Protein AF-A0A382RU25-F1 (afdb_monomer_lite)

Radius of gyration: 15.46 Å; chains: 1; bounding box: 35×19×41 Å

Organism: NCBI:txid408172

Sequence (101 aa):
VELFRMGNEQEANKFFINIIDGIDWLSQVLDMILAAKAISPDAVFDGKSIQDRRTSLVDFTQQMVDANKNQDWVLLADLLEYEILPYYQEWSNLLPRFRSQ

Secondary structure (DSSP, 8-state):
-HHHHTT-HHHHHHHHHHHHHHHHHHHHHHHHHHHHTT--TT-EETTEEHHHHHHHHHHHHHHHHHHHHTT-HHHHHHIIIIIIHHHHHHHHHHGGGGT--

InterPro domains:
  IPR058355 Domain of unknown function DUF8042 [PF26154] (2-93)

Foldseek 3Di:
DVVLVPPPLVVVVVVLVVVLVVLVVVVVVVVVLCVVLVPDQQDDDPRDGVVNLVVLSVVLNVQLVVCSVVSVVVSNVCSVPPPVVVSVVVCVVVVVVSVVD

pLDDT: mean 88.03, std 13.73, range [47.78, 97.88]

Structure (mmCIF, N/CA/C/O backbone):
data_AF-A0A382RU25-F1
#
_entry.id   AF-A0A382RU25-F1
#
loop_
_atom_site.group_PDB
_atom_site.id
_atom_site.type_symbol
_atom_site.label_atom_id
_atom_site.label_alt_id
_atom_site.label_comp_id
_atom_site.label_asym_id
_atom_site.label_entity_id
_atom_site.label_seq_id
_atom_site.pdbx_PDB_ins_code
_atom_site.Cartn_x
_atom_site.Cartn_y
_atom_site.Cartn_z
_atom_site.occupancy
_atom_site.B_iso_or_equiv
_atom_site.auth_seq_id
_atom_site.auth_comp_id
_atom_site.auth_asym_id
_atom_site.auth_atom_id
_atom_site.pdbx_PDB_model_num
ATOM 1 N N . VAL A 1 1 ? -6.641 -10.782 13.633 1.00 49.28 1 VAL A N 1
ATOM 2 C CA . VAL A 1 1 ? -8.059 -10.356 13.529 1.00 49.28 1 VAL A CA 1
ATOM 3 C C . VAL A 1 1 ? -8.790 -10.436 14.873 1.00 49.28 1 VAL A C 1
ATOM 5 O O . VAL A 1 1 ? -9.433 -9.463 15.241 1.00 49.28 1 VAL A O 1
ATOM 8 N N . GLU A 1 2 ? -8.646 -11.509 15.665 1.00 47.78 2 GLU A N 1
ATOM 9 C CA . GLU A 1 2 ? -9.266 -11.593 17.009 1.00 47.78 2 GLU A CA 1
ATOM 10 C C . GLU A 1 2 ? -8.768 -10.535 18.013 1.00 47.78 2 GLU A C 1
ATOM 12 O O . GLU A 1 2 ? -9.565 -10.017 18.788 1.00 47.78 2 GLU A O 1
ATOM 17 N N . LEU A 1 3 ? -7.493 -10.132 17.948 1.00 49.78 3 LEU A N 1
ATOM 18 C CA . LEU A 1 3 ? -6.912 -9.125 18.855 1.00 49.78 3 LEU A CA 1
ATOM 19 C C . LEU A 1 3 ? -7.574 -7.736 18.760 1.00 49.78 3 LEU A C 1
ATOM 21 O O . LEU A 1 3 ? -7.713 -7.064 19.777 1.00 49.78 3 LEU A O 1
ATOM 25 N N . PHE A 1 4 ? -8.053 -7.333 17.578 1.00 48.72 4 PHE A N 1
ATOM 26 C CA . PHE A 1 4 ? -8.778 -6.067 17.389 1.00 48.72 4 PHE A CA 1
ATOM 27 C C . PHE A 1 4 ? -10.236 -6.142 17.879 1.00 48.72 4 PHE A C 1
ATOM 29 O O . PHE A 1 4 ? -10.828 -5.125 18.223 1.00 48.72 4 PHE A O 1
ATOM 36 N N . ARG A 1 5 ? -10.816 -7.350 17.974 1.00 48.59 5 ARG A N 1
ATOM 37 C CA . ARG A 1 5 ? -12.205 -7.571 18.419 1.00 48.59 5 ARG A CA 1
ATOM 38 C C . ARG A 1 5 ? -12.361 -7.696 19.940 1.00 48.59 5 ARG A C 1
ATOM 40 O O . ARG A 1 5 ? -13.482 -7.626 20.429 1.00 48.59 5 ARG A O 1
ATOM 47 N N . MET A 1 6 ? -11.271 -7.873 20.690 1.00 54.53 6 MET A N 1
ATOM 48 C CA . MET A 1 6 ? -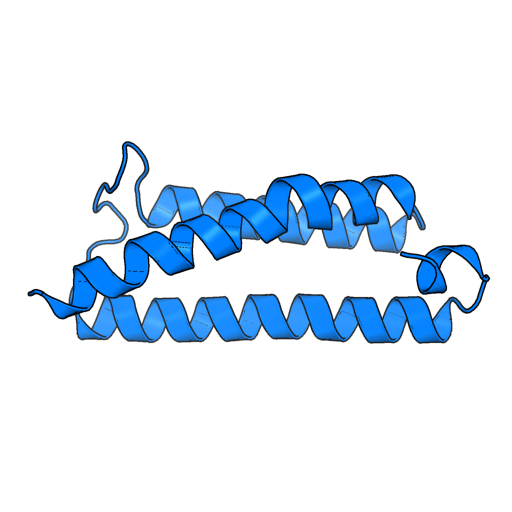11.304 -8.140 22.140 1.00 54.53 6 MET A CA 1
ATOM 49 C C . MET A 1 6 ? -11.222 -6.888 23.037 1.00 54.53 6 MET A C 1
ATOM 51 O O . MET A 1 6 ? -11.136 -7.024 24.254 1.00 54.53 6 MET A O 1
ATOM 55 N N . GLY A 1 7 ? -11.256 -5.670 22.481 1.00 49.97 7 GLY A N 1
ATOM 56 C CA . GLY A 1 7 ? -11.282 -4.435 23.283 1.00 49.97 7 GLY A CA 1
ATOM 57 C C . GLY A 1 7 ? -9.961 -4.083 23.979 1.00 49.97 7 GLY A C 1
ATOM 58 O O . GLY A 1 7 ? -9.942 -3.226 24.858 1.00 49.97 7 GLY A O 1
ATOM 59 N N . ASN A 1 8 ? -8.842 -4.706 23.591 1.00 61.34 8 ASN A N 1
ATOM 60 C CA . ASN A 1 8 ? -7.515 -4.289 24.044 1.00 61.34 8 ASN A CA 1
ATOM 61 C C . ASN A 1 8 ? -6.936 -3.245 23.076 1.00 61.34 8 ASN A C 1
ATOM 63 O O . ASN A 1 8 ? -6.030 -3.531 22.293 1.00 61.34 8 ASN A O 1
ATOM 67 N N . GLU A 1 9 ? -7.499 -2.034 23.115 1.00 63.00 9 GLU A N 1
ATOM 68 C CA . GLU A 1 9 ? -7.114 -0.902 22.259 1.00 63.00 9 GLU A CA 1
ATOM 69 C C . GLU A 1 9 ? -5.609 -0.600 22.305 1.00 63.00 9 GLU A C 1
ATOM 71 O O . GLU A 1 9 ? -5.029 -0.191 21.301 1.00 63.00 9 GLU A O 1
ATOM 76 N N . GLN A 1 10 ? -4.948 -0.820 23.447 1.00 67.19 10 GLN A N 1
ATOM 77 C CA . GLN A 1 10 ? -3.500 -0.627 23.565 1.00 67.19 10 GLN A CA 1
ATOM 78 C C . GLN A 1 10 ? -2.713 -1.639 22.737 1.00 67.19 10 GLN A C 1
ATOM 80 O O . GLN A 1 10 ? -1.741 -1.271 22.080 1.00 67.19 10 GLN A O 1
ATOM 85 N N . GLU A 1 11 ? -3.119 -2.905 22.758 1.00 68.56 11 GLU A N 1
ATOM 86 C CA . GLU A 1 11 ? -2.439 -3.949 21.997 1.00 68.56 11 GLU A CA 1
ATOM 87 C C . GLU A 1 11 ? -2.724 -3.798 20.498 1.00 68.56 11 GLU A C 1
ATOM 89 O O . GLU A 1 11 ? -1.801 -3.839 19.690 1.00 68.56 11 GLU A O 1
ATOM 94 N N . ALA A 1 12 ? -3.973 -3.497 20.130 1.00 69.94 12 ALA A N 1
ATOM 95 C CA . ALA A 1 12 ? -4.367 -3.157 18.763 1.00 69.94 12 ALA A CA 1
ATOM 96 C C . ALA A 1 12 ? -3.545 -1.987 18.190 1.00 69.94 12 ALA A C 1
ATOM 98 O O . ALA A 1 12 ? -3.004 -2.095 17.090 1.00 69.94 12 ALA A O 1
ATOM 99 N N . ASN A 1 13 ? -3.374 -0.905 18.958 1.00 76.31 13 ASN A N 1
ATOM 100 C CA . ASN A 1 13 ? -2.558 0.236 18.539 1.00 76.31 13 ASN A CA 1
ATOM 101 C C . ASN A 1 13 ? -1.067 -0.109 18.424 1.00 76.31 13 ASN A C 1
ATOM 103 O O . ASN A 1 13 ? -0.415 0.344 17.488 1.00 76.31 13 ASN A O 1
ATOM 107 N N . LYS A 1 14 ? -0.508 -0.930 19.324 1.00 79.94 14 LYS A N 1
ATOM 108 C CA . LYS A 1 14 ? 0.882 -1.405 19.182 1.00 79.94 14 LYS A CA 1
ATOM 109 C C . LYS A 1 14 ? 1.069 -2.223 17.908 1.00 79.94 14 LYS A C 1
ATOM 111 O O . LYS A 1 14 ? 2.038 -2.012 17.185 1.00 79.94 14 LYS A O 1
ATOM 116 N N . PHE A 1 15 ? 0.142 -3.135 17.618 1.00 81.38 15 PHE A N 1
ATOM 117 C CA . PHE A 1 15 ? 0.168 -3.903 16.375 1.00 81.38 15 PHE A CA 1
ATOM 118 C C . PHE A 1 15 ? 0.051 -2.997 15.149 1.00 81.38 15 PHE A C 1
ATOM 120 O O . PHE A 1 15 ? 0.785 -3.199 14.187 1.00 81.38 15 PHE A O 1
ATOM 127 N N . PHE A 1 16 ? -0.815 -1.984 15.196 1.00 87.81 16 PHE A N 1
ATOM 128 C CA . PHE A 1 16 ? -0.948 -1.004 14.124 1.00 87.81 16 PHE A CA 1
ATOM 129 C C . PHE A 1 16 ? 0.356 -0.235 13.872 1.00 87.81 16 PHE A C 1
ATOM 131 O O . PHE A 1 16 ? 0.804 -0.163 12.731 1.00 87.81 16 PHE A O 1
ATOM 138 N N . ILE A 1 17 ? 1.011 0.266 14.926 1.00 90.25 17 ILE A N 1
ATOM 139 C CA . ILE A 1 17 ? 2.312 0.948 14.813 1.00 90.25 17 ILE A CA 1
ATOM 140 C C . ILE A 1 17 ? 3.343 0.031 14.145 1.00 90.25 17 ILE A C 1
ATOM 142 O O . ILE A 1 17 ? 3.971 0.436 13.174 1.00 90.25 17 ILE A O 1
ATOM 146 N N . ASN A 1 18 ? 3.441 -1.229 14.578 1.00 91.44 18 ASN A N 1
ATOM 147 C CA . ASN A 1 18 ? 4.368 -2.192 13.975 1.00 91.44 18 ASN A CA 1
ATOM 148 C C . ASN A 1 18 ? 4.105 -2.418 12.475 1.00 91.44 18 ASN A C 1
ATOM 150 O O . ASN A 1 18 ? 5.043 -2.648 11.713 1.00 91.44 18 ASN A O 1
ATOM 154 N N . ILE A 1 19 ? 2.839 -2.381 12.043 1.00 91.25 19 ILE A N 1
ATOM 155 C CA . ILE A 1 19 ? 2.475 -2.507 10.626 1.00 91.25 19 ILE A CA 1
ATOM 156 C C . ILE A 1 19 ? 2.956 -1.281 9.845 1.00 91.25 19 ILE A C 1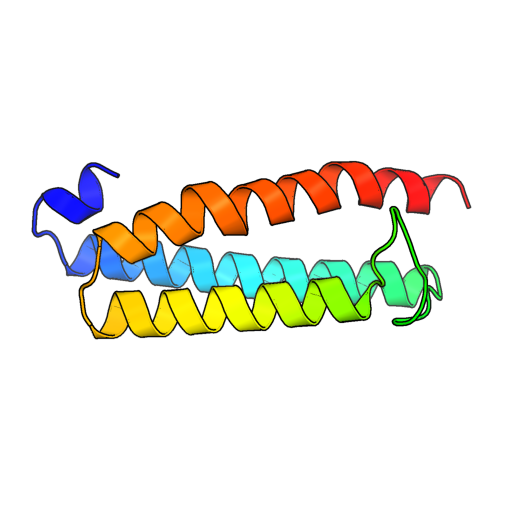
ATOM 158 O O . ILE A 1 19 ? 3.592 -1.442 8.806 1.00 91.25 19 ILE A O 1
ATOM 162 N N . ILE A 1 20 ? 2.685 -0.075 10.348 1.00 94.44 20 ILE A N 1
ATOM 163 C CA . ILE A 1 20 ? 3.106 1.176 9.702 1.00 94.44 20 ILE A CA 1
ATOM 164 C C . ILE A 1 20 ? 4.633 1.249 9.603 1.00 94.44 20 ILE A C 1
ATOM 166 O O . ILE A 1 20 ? 5.159 1.517 8.524 1.00 94.44 20 ILE A O 1
ATOM 170 N N . ASP A 1 21 ? 5.341 0.914 10.681 1.00 94.75 21 ASP A N 1
ATOM 171 C CA . ASP A 1 21 ? 6.804 0.864 10.695 1.00 94.75 21 ASP A CA 1
ATOM 172 C C . ASP A 1 21 ? 7.342 -0.168 9.688 1.00 94.75 21 ASP A C 1
ATOM 174 O O . ASP A 1 21 ? 8.319 0.083 8.983 1.00 94.75 21 ASP A O 1
ATOM 178 N N . GLY A 1 22 ? 6.686 -1.327 9.568 1.00 94.62 22 GLY A N 1
ATOM 179 C CA . GLY A 1 22 ? 7.043 -2.351 8.584 1.00 94.62 22 GLY A CA 1
ATOM 180 C C . GLY A 1 22 ? 6.834 -1.908 7.130 1.00 94.62 22 GLY A C 1
ATOM 181 O O . GLY A 1 22 ? 7.627 -2.266 6.254 1.00 94.62 22 GLY A O 1
ATOM 182 N N . ILE A 1 23 ? 5.791 -1.118 6.863 1.00 95.00 23 ILE A N 1
ATOM 183 C CA . ILE A 1 23 ? 5.518 -0.531 5.543 1.00 95.00 23 ILE A CA 1
ATOM 184 C C . ILE A 1 23 ? 6.569 0.519 5.185 1.00 95.00 23 ILE A C 1
ATOM 186 O O . ILE A 1 23 ? 7.093 0.504 4.064 1.00 95.00 23 ILE A O 1
ATOM 190 N N . ASP A 1 24 ? 6.903 1.402 6.126 1.00 95.19 24 ASP A N 1
ATOM 191 C CA . ASP A 1 24 ? 7.941 2.414 5.932 1.00 95.19 24 ASP A CA 1
ATOM 192 C C . ASP A 1 24 ? 9.301 1.752 5.673 1.00 95.19 24 ASP A C 1
ATOM 194 O O . ASP A 1 24 ? 9.965 2.039 4.673 1.00 95.19 24 ASP A O 1
ATOM 198 N N . TRP A 1 25 ? 9.661 0.761 6.493 1.00 96.31 25 TRP A N 1
ATOM 199 C CA . TRP A 1 25 ? 10.893 0.001 6.310 1.00 96.31 25 TRP A CA 1
ATOM 200 C C . TRP A 1 25 ? 10.960 -0.687 4.941 1.00 96.31 25 TRP A C 1
ATOM 202 O O . TRP A 1 25 ? 11.980 -0.584 4.254 1.00 96.31 25 TRP A O 1
ATOM 212 N N . LEU A 1 26 ? 9.884 -1.358 4.501 1.00 94.12 26 LEU A N 1
ATOM 213 C CA . LEU A 1 26 ? 9.867 -1.964 3.166 1.00 94.12 26 LEU A CA 1
ATOM 214 C C . LEU A 1 26 ? 10.063 -0.897 2.082 1.00 94.12 26 LEU A C 1
ATOM 216 O O . LEU A 1 26 ? 10.830 -1.127 1.148 1.00 94.12 26 LEU A O 1
ATOM 220 N N . SER A 1 27 ? 9.385 0.245 2.190 1.00 94.50 27 SER A N 1
ATOM 221 C CA . SER A 1 27 ? 9.479 1.329 1.206 1.00 94.50 27 SER A CA 1
ATOM 222 C C . SER A 1 27 ? 10.924 1.804 1.040 1.00 94.50 27 SER A C 1
ATOM 224 O O . SER A 1 27 ? 11.418 1.885 -0.085 1.00 94.50 27 SER A O 1
ATOM 226 N N . GLN A 1 28 ? 11.646 1.984 2.149 1.00 96.12 28 GLN A N 1
ATOM 227 C CA . GLN A 1 28 ? 13.070 2.331 2.128 1.00 96.12 28 GLN A CA 1
ATOM 228 C C . GLN A 1 28 ? 13.932 1.232 1.482 1.00 96.12 28 GLN A C 1
ATOM 230 O O . GLN A 1 28 ? 14.847 1.519 0.708 1.00 96.12 28 GLN A O 1
ATOM 235 N N . VAL A 1 29 ? 13.645 -0.045 1.758 1.00 94.69 29 VAL A N 1
ATOM 236 C CA . VAL A 1 29 ? 14.354 -1.169 1.124 1.00 94.69 29 VAL A CA 1
ATOM 237 C C . VAL A 1 29 ? 14.114 -1.207 -0.385 1.00 94.69 29 VAL A C 1
ATOM 239 O O . VAL A 1 29 ? 15.062 -1.396 -1.151 1.00 94.69 29 VAL A O 1
ATOM 242 N N . LEU A 1 30 ? 12.875 -0.998 -0.829 1.00 94.06 30 LEU A N 1
ATOM 243 C CA . LEU A 1 30 ? 12.538 -0.927 -2.249 1.00 94.06 30 LEU A CA 1
ATOM 244 C C . LEU A 1 30 ? 13.248 0.248 -2.927 1.00 94.06 30 LEU A C 1
ATOM 246 O O . LEU A 1 30 ? 13.810 0.062 -4.005 1.00 94.06 30 LEU A O 1
ATOM 250 N N . ASP A 1 31 ? 13.296 1.416 -2.285 1.00 93.81 31 ASP A N 1
ATOM 251 C CA . ASP A 1 31 ? 14.043 2.581 -2.772 1.00 93.81 31 ASP A CA 1
ATOM 252 C C . ASP A 1 31 ? 15.517 2.260 -3.006 1.00 93.81 31 ASP A C 1
ATOM 254 O O . ASP A 1 31 ? 16.046 2.535 -4.086 1.00 93.81 31 ASP A O 1
ATOM 258 N N . MET A 1 32 ? 16.165 1.611 -2.035 1.00 94.69 32 MET A N 1
ATOM 259 C CA . MET A 1 32 ? 17.564 1.201 -2.158 1.00 94.69 32 MET A CA 1
ATOM 260 C C . MET A 1 32 ? 17.779 0.222 -3.316 1.00 94.69 32 MET A C 1
ATOM 262 O O . MET A 1 32 ? 18.733 0.378 -4.080 1.00 94.69 32 MET A O 1
ATOM 266 N N . ILE A 1 33 ? 16.902 -0.773 -3.476 1.00 92.56 33 ILE A N 1
ATOM 267 C CA . ILE A 1 33 ? 17.007 -1.766 -4.557 1.00 92.56 33 ILE A CA 1
ATOM 268 C C . ILE A 1 33 ? 16.837 -1.100 -5.925 1.00 92.56 33 ILE A C 1
ATOM 270 O O . ILE A 1 33 ? 17.634 -1.346 -6.833 1.00 92.56 33 ILE A O 1
ATOM 274 N N . LEU A 1 34 ? 15.816 -0.255 -6.077 1.00 93.31 34 LEU A N 1
ATOM 275 C CA . LEU A 1 34 ? 15.508 0.424 -7.335 1.00 93.31 34 LEU A CA 1
ATOM 276 C C . LEU A 1 34 ? 16.631 1.387 -7.733 1.00 93.31 34 LEU A C 1
ATOM 278 O O . LEU A 1 34 ? 17.050 1.383 -8.891 1.00 93.31 34 LEU A O 1
ATOM 282 N N . ALA A 1 35 ? 17.178 2.135 -6.771 1.00 93.81 35 ALA A N 1
ATOM 283 C CA . ALA A 1 35 ? 18.330 3.003 -6.992 1.00 93.81 35 ALA A CA 1
ATOM 284 C C . ALA A 1 35 ? 19.582 2.203 -7.387 1.00 93.81 35 ALA A C 1
ATOM 286 O O . ALA A 1 35 ? 20.236 2.534 -8.375 1.00 93.81 35 ALA A O 1
ATOM 287 N N . ALA A 1 36 ? 19.890 1.113 -6.673 1.00 93.75 36 ALA A N 1
ATOM 288 C CA . ALA A 1 36 ? 21.050 0.266 -6.961 1.00 93.75 36 ALA A CA 1
ATOM 289 C C . ALA A 1 36 ? 20.982 -0.392 -8.349 1.00 93.75 36 ALA A C 1
ATOM 291 O O . ALA A 1 36 ? 22.014 -0.633 -8.974 1.00 93.75 36 ALA A O 1
ATOM 292 N N . LYS A 1 37 ? 19.771 -0.673 -8.837 1.00 92.44 37 LYS A N 1
ATOM 293 C CA . LYS A 1 37 ? 19.518 -1.228 -10.173 1.00 92.44 37 LYS A CA 1
ATOM 294 C C . LYS A 1 37 ? 19.253 -0.166 -11.244 1.00 92.44 37 LYS A C 1
ATOM 296 O O . LYS A 1 37 ? 18.983 -0.535 -12.382 1.00 92.44 37 LYS A O 1
ATOM 301 N N . ALA A 1 38 ? 19.340 1.122 -10.898 1.00 94.00 38 ALA A N 1
ATOM 302 C CA . ALA A 1 38 ? 19.029 2.249 -11.779 1.00 94.00 38 ALA A CA 1
ATOM 303 C C . ALA A 1 38 ? 17.659 2.115 -12.482 1.00 94.00 38 ALA A C 1
ATOM 305 O O . ALA A 1 38 ? 17.493 2.498 -13.641 1.00 94.00 38 ALA A O 1
ATOM 306 N N . ILE A 1 39 ? 16.670 1.553 -11.781 1.00 92.50 39 ILE A N 1
ATOM 307 C CA . ILE A 1 39 ? 15.314 1.373 -12.301 1.00 92.50 39 ILE A CA 1
ATOM 308 C C . ILE A 1 39 ? 14.576 2.706 -12.189 1.00 92.50 39 ILE A C 1
ATOM 310 O O . ILE A 1 39 ? 14.436 3.260 -11.099 1.00 92.50 39 ILE A O 1
ATOM 314 N N . SER A 1 40 ? 14.085 3.209 -13.323 1.00 94.12 40 SER A N 1
ATOM 315 C CA . SER A 1 40 ? 13.284 4.436 -13.360 1.00 94.12 40 SER A CA 1
ATOM 316 C C . SER A 1 40 ? 11.958 4.264 -12.599 1.00 94.12 40 SER A C 1
ATOM 318 O O . SER A 1 40 ? 11.323 3.215 -12.738 1.00 94.12 40 SER A O 1
ATOM 320 N N . PRO A 1 41 ? 11.473 5.289 -11.871 1.00 92.75 41 PRO A N 1
ATOM 321 C CA . PRO A 1 41 ? 10.111 5.313 -11.329 1.00 92.75 41 PRO A CA 1
ATOM 322 C C . PRO A 1 41 ? 9.023 5.084 -12.394 1.00 92.75 41 PRO A C 1
ATOM 324 O O . PRO A 1 41 ? 7.992 4.482 -12.100 1.00 92.75 41 PRO A O 1
ATOM 327 N N . ASP A 1 42 ? 9.281 5.483 -13.641 1.00 96.25 42 ASP A N 1
ATOM 328 C CA . ASP A 1 42 ? 8.350 5.310 -14.764 1.00 96.25 42 ASP A CA 1
ATOM 329 C C . ASP A 1 42 ? 8.440 3.918 -15.411 1.00 96.25 42 ASP A C 1
ATOM 331 O O . ASP A 1 42 ? 7.691 3.609 -16.337 1.00 96.25 42 ASP A O 1
ATOM 335 N N . ALA A 1 43 ? 9.364 3.059 -14.961 1.00 94.38 43 ALA A N 1
ATOM 336 C CA . ALA A 1 43 ? 9.502 1.713 -15.502 1.00 94.38 43 ALA A CA 1
ATOM 337 C C . ALA A 1 43 ? 8.222 0.905 -15.252 1.00 94.38 43 ALA A C 1
ATOM 339 O O . ALA A 1 43 ? 7.754 0.786 -14.117 1.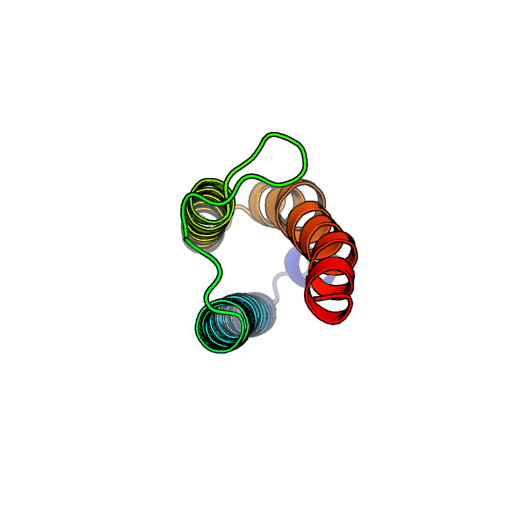00 94.38 43 ALA A O 1
ATOM 340 N N . VAL A 1 44 ? 7.668 0.337 -16.324 1.00 95.06 44 VAL A N 1
ATOM 341 C CA . VAL A 1 44 ? 6.401 -0.395 -16.292 1.00 95.06 44 VAL A CA 1
ATOM 342 C C . VAL A 1 44 ? 6.652 -1.894 -16.218 1.00 95.06 44 VAL A C 1
ATOM 344 O O . VAL A 1 44 ? 7.326 -2.473 -17.068 1.00 95.06 44 VAL A O 1
ATOM 347 N N . PHE A 1 45 ? 6.038 -2.526 -15.223 1.00 92.69 45 PHE A N 1
ATOM 348 C CA . PHE A 1 45 ? 5.993 -3.973 -15.053 1.00 92.69 45 PHE A CA 1
ATOM 349 C C . PHE A 1 45 ? 4.539 -4.387 -14.889 1.00 92.69 45 PHE A C 1
ATOM 351 O O . PHE A 1 45 ? 3.799 -3.756 -14.134 1.00 92.69 45 PHE A O 1
ATOM 358 N N . ASP A 1 46 ? 4.121 -5.423 -15.614 1.00 91.88 46 ASP A N 1
ATOM 359 C CA . ASP A 1 46 ? 2.760 -5.970 -15.554 1.00 91.88 46 ASP A CA 1
ATOM 360 C C . ASP A 1 46 ? 1.665 -4.883 -15.688 1.00 91.88 46 ASP A C 1
ATOM 362 O O . ASP A 1 46 ? 0.648 -4.901 -15.006 1.00 91.88 46 ASP A O 1
ATOM 366 N N . GLY A 1 47 ? 1.898 -3.896 -16.566 1.00 93.56 47 GLY A N 1
ATOM 367 C CA . GLY A 1 47 ? 0.939 -2.828 -16.882 1.00 93.56 47 GLY A CA 1
ATOM 368 C C . GLY A 1 47 ? 0.872 -1.659 -15.891 1.00 93.56 47 GLY A C 1
ATOM 369 O O . GLY A 1 47 ? 0.101 -0.734 -16.122 1.00 93.56 47 GLY A O 1
ATOM 370 N N . LYS A 1 48 ? 1.684 -1.660 -14.829 1.00 95.44 48 LYS A N 1
ATOM 371 C CA . LYS A 1 48 ? 1.740 -0.596 -13.812 1.00 95.44 48 LYS A CA 1
ATOM 372 C C . LYS A 1 48 ? 3.171 -0.068 -13.686 1.00 95.44 48 LYS A C 1
ATOM 374 O O . LYS A 1 48 ? 4.114 -0.855 -13.812 1.00 95.44 48 LYS A O 1
ATOM 379 N N . SER A 1 49 ? 3.376 1.227 -13.450 1.00 96.75 49 SER A N 1
ATOM 380 C CA . SER A 1 49 ? 4.724 1.761 -13.199 1.00 96.75 49 SER A CA 1
ATOM 381 C C . SER A 1 49 ? 5.194 1.492 -11.763 1.00 96.75 49 SER A C 1
ATOM 383 O O . SER A 1 49 ? 4.417 1.080 -10.893 1.00 96.75 49 SER A O 1
ATOM 385 N N . ILE A 1 50 ? 6.486 1.683 -11.491 1.00 95.62 50 ILE A N 1
ATOM 386 C CA . ILE A 1 50 ? 7.003 1.671 -10.115 1.00 95.62 50 ILE A CA 1
ATOM 387 C C . ILE A 1 50 ? 6.372 2.811 -9.307 1.00 95.62 50 ILE A C 1
ATOM 389 O O . ILE A 1 50 ? 6.001 2.606 -8.151 1.00 95.62 50 ILE A O 1
ATOM 393 N N . GLN A 1 51 ? 6.199 3.983 -9.918 1.00 96.25 51 GLN A N 1
ATOM 394 C CA . GLN A 1 51 ? 5.582 5.135 -9.274 1.00 96.25 51 GLN A CA 1
ATOM 395 C C . GLN A 1 51 ? 4.116 4.883 -8.918 1.00 96.25 51 GLN A C 1
ATOM 397 O O . GLN A 1 51 ? 3.728 5.129 -7.780 1.00 96.25 51 GLN A O 1
ATOM 402 N N . ASP A 1 52 ? 3.331 4.291 -9.820 1.00 97.06 52 ASP A N 1
ATOM 403 C CA . ASP A 1 52 ? 1.932 3.943 -9.535 1.00 97.06 52 ASP A CA 1
ATOM 404 C C . ASP A 1 52 ? 1.821 3.003 -8.326 1.00 97.06 52 ASP A C 1
ATOM 406 O O . ASP A 1 52 ? 0.879 3.091 -7.541 1.00 97.06 52 ASP A O 1
ATOM 410 N N . ARG A 1 53 ? 2.780 2.079 -8.155 1.00 96.25 53 ARG A N 1
ATOM 411 C CA . ARG A 1 53 ? 2.815 1.182 -6.985 1.00 96.25 53 ARG A CA 1
ATOM 412 C C . ARG A 1 53 ? 3.081 1.954 -5.703 1.00 96.25 53 ARG A C 1
ATOM 414 O O . ARG A 1 53 ? 2.376 1.737 -4.724 1.00 96.25 53 ARG A O 1
ATOM 421 N N . ARG A 1 54 ? 4.051 2.871 -5.719 1.00 95.31 54 ARG A N 1
ATOM 422 C CA . ARG A 1 54 ? 4.350 3.732 -4.565 1.00 95.31 54 ARG A CA 1
ATOM 423 C C . ARG A 1 54 ? 3.142 4.573 -4.176 1.00 95.31 54 ARG A C 1
ATOM 425 O O . ARG A 1 54 ? 2.802 4.613 -3.000 1.00 95.31 54 ARG A O 1
ATOM 432 N N . THR A 1 55 ? 2.477 5.187 -5.154 1.00 96.75 55 THR A N 1
ATOM 433 C CA . THR A 1 55 ? 1.259 5.967 -4.916 1.00 96.75 55 THR A CA 1
ATOM 434 C C . THR A 1 55 ? 0.175 5.108 -4.273 1.00 96.75 55 THR A C 1
ATOM 436 O O . THR A 1 55 ? -0.347 5.500 -3.237 1.00 96.75 55 THR A O 1
ATOM 439 N N . SER A 1 56 ? -0.082 3.895 -4.783 1.00 96.44 56 SER A N 1
ATOM 440 C CA . SER A 1 56 ? -1.046 2.986 -4.143 1.00 96.44 56 SER A CA 1
ATOM 441 C C . SER A 1 56 ? -0.684 2.661 -2.691 1.00 96.44 56 SER A C 1
ATOM 443 O O . SER A 1 56 ? -1.560 2.670 -1.836 1.00 96.44 56 SER A O 1
ATOM 445 N N . LEU A 1 57 ? 0.593 2.407 -2.382 1.00 96.88 57 LEU A N 1
ATOM 446 C CA . LEU A 1 57 ? 1.006 2.115 -1.007 1.00 96.88 57 LEU A CA 1
ATOM 447 C C . LEU A 1 57 ? 0.775 3.303 -0.069 1.00 96.88 57 LEU A C 1
ATOM 449 O O . LEU A 1 57 ? 0.319 3.108 1.058 1.00 96.88 57 LEU A O 1
ATOM 453 N N . VAL A 1 58 ? 1.069 4.521 -0.529 1.00 96.44 58 VAL A N 1
ATOM 454 C CA . VAL A 1 58 ? 0.784 5.751 0.223 1.00 96.44 58 VAL A CA 1
ATOM 455 C C . VAL A 1 58 ? -0.718 5.881 0.470 1.00 96.44 58 VAL A C 1
ATOM 457 O O . VAL A 1 58 ? -1.124 6.098 1.612 1.00 96.44 58 VAL A O 1
ATOM 460 N N . ASP A 1 59 ? -1.540 5.664 -0.557 1.00 97.88 59 ASP A N 1
ATOM 461 C CA . ASP A 1 59 ? -2.998 5.750 -0.455 1.00 97.88 59 ASP A CA 1
ATOM 462 C C . ASP A 1 59 ? -3.566 4.709 0.522 1.00 97.88 59 ASP A C 1
ATOM 464 O O . ASP A 1 59 ? -4.420 5.033 1.350 1.00 97.88 59 ASP A O 1
ATOM 468 N N . PHE A 1 60 ? -3.084 3.464 0.479 1.00 97.38 60 PHE A N 1
ATOM 469 C CA . PHE A 1 60 ? -3.503 2.416 1.414 1.00 97.38 60 PHE A CA 1
ATOM 470 C C . PHE A 1 60 ? -3.067 2.725 2.846 1.00 97.38 60 PHE A C 1
ATOM 472 O O . PHE A 1 60 ? -3.846 2.569 3.784 1.00 97.38 60 PHE A O 1
ATOM 479 N N . THR A 1 61 ? -1.838 3.211 3.023 1.00 96.31 61 THR A N 1
ATOM 480 C CA . THR A 1 61 ? -1.308 3.581 4.342 1.00 96.31 61 THR A CA 1
ATOM 481 C C . THR A 1 61 ? -2.112 4.723 4.953 1.00 96.31 61 THR A C 1
ATOM 483 O O . THR A 1 61 ? -2.468 4.662 6.129 1.00 96.31 61 THR A O 1
ATOM 486 N N . GLN A 1 62 ? -2.475 5.727 4.152 1.00 97.38 62 GLN A N 1
ATOM 487 C CA . GLN A 1 62 ? -3.319 6.830 4.597 1.00 97.38 62 GLN A CA 1
ATOM 488 C C . GLN A 1 62 ? -4.715 6.343 5.012 1.00 97.38 62 GLN A C 1
ATOM 490 O O . GLN A 1 62 ? -5.181 6.682 6.100 1.00 97.38 62 GLN A O 1
ATOM 495 N N . GLN A 1 63 ? -5.345 5.479 4.209 1.00 97.69 63 GLN A N 1
ATOM 496 C CA . GLN A 1 63 ? -6.638 4.878 4.551 1.00 97.69 63 GLN A CA 1
ATOM 497 C C . GLN A 1 63 ? -6.575 4.061 5.846 1.00 97.69 63 GLN A C 1
ATOM 499 O O . GLN A 1 63 ? -7.478 4.154 6.674 1.00 97.69 63 GLN A O 1
ATOM 504 N N . MET A 1 64 ? -5.494 3.311 6.071 1.00 95.50 64 MET A N 1
ATOM 505 C CA . MET A 1 64 ? -5.296 2.558 7.310 1.00 95.50 64 MET A CA 1
ATOM 506 C C . MET A 1 64 ? -5.136 3.472 8.529 1.00 95.50 64 MET A C 1
ATOM 508 O O . MET A 1 64 ? -5.699 3.192 9.587 1.00 95.50 64 MET A O 1
ATOM 512 N N . VAL A 1 65 ? -4.401 4.580 8.390 1.00 94.69 65 VAL A N 1
ATOM 513 C CA . VAL A 1 65 ? -4.269 5.596 9.445 1.00 94.69 65 VAL A CA 1
ATOM 514 C C . VAL A 1 65 ? -5.625 6.203 9.790 1.00 94.69 65 VAL A C 1
ATOM 516 O O . VAL A 1 65 ? -5.941 6.357 10.971 1.00 94.69 65 VAL A O 1
ATOM 519 N N . ASP A 1 66 ? -6.436 6.523 8.788 1.00 96.38 66 ASP A N 1
ATOM 520 C CA . ASP A 1 66 ? -7.752 7.118 9.007 1.00 96.38 66 ASP A CA 1
ATOM 521 C C . ASP A 1 66 ? -8.749 6.104 9.589 1.00 96.38 66 ASP A C 1
ATOM 523 O O . ASP A 1 66 ? -9.478 6.439 10.524 1.00 96.38 66 ASP A O 1
ATOM 527 N N . ALA A 1 67 ? -8.710 4.843 9.144 1.00 93.25 67 ALA A N 1
ATOM 528 C CA . ALA A 1 67 ? -9.474 3.750 9.744 1.00 93.25 67 ALA A CA 1
ATOM 529 C C . ALA A 1 67 ? -9.102 3.547 11.223 1.00 93.25 67 ALA A C 1
ATOM 531 O O . ALA A 1 67 ? -9.986 3.491 12.078 1.00 93.25 67 ALA A O 1
ATOM 532 N N . ASN A 1 68 ? -7.805 3.533 11.559 1.00 89.56 68 ASN A N 1
ATOM 533 C CA . ASN A 1 68 ? -7.344 3.394 12.944 1.00 89.56 68 ASN A CA 1
ATOM 534 C C . ASN A 1 68 ? -7.775 4.584 13.822 1.00 89.56 68 ASN A C 1
ATOM 536 O O . ASN A 1 68 ? -8.247 4.381 14.939 1.00 89.56 68 ASN A O 1
ATOM 540 N N . LYS A 1 69 ? -7.668 5.826 13.321 1.00 90.62 69 LYS A N 1
ATOM 541 C CA . LYS A 1 69 ? -8.134 7.034 14.037 1.00 90.62 69 LYS A CA 1
ATOM 542 C C . LYS A 1 69 ? -9.632 6.997 14.333 1.00 90.62 69 LYS A C 1
ATOM 544 O O . LYS A 1 69 ? -10.046 7.422 15.407 1.00 90.62 69 LYS A O 1
ATOM 549 N N . ASN A 1 70 ? -10.422 6.494 13.389 1.00 92.00 70 ASN A N 1
ATOM 550 C CA . ASN A 1 70 ? -11.873 6.381 13.518 1.00 92.00 70 ASN A CA 1
ATOM 551 C C . ASN A 1 70 ? -12.316 5.101 14.246 1.00 92.00 70 ASN A C 1
ATOM 553 O O . ASN A 1 70 ? -13.515 4.873 14.382 1.00 92.00 70 ASN A O 1
ATOM 557 N N . GLN A 1 71 ? -11.367 4.277 14.711 1.00 88.38 71 GLN A N 1
ATOM 558 C CA . GLN A 1 71 ? -11.620 2.971 15.327 1.00 88.38 71 GLN A CA 1
ATOM 559 C C . GLN A 1 71 ? -12.448 2.035 14.421 1.00 88.38 71 GLN A C 1
ATOM 561 O O . GLN A 1 71 ? -13.192 1.176 14.900 1.00 88.38 71 GLN A O 1
ATOM 566 N N . ASP A 1 72 ? -12.317 2.190 13.100 1.00 91.00 72 ASP A N 1
ATOM 567 C CA . ASP A 1 72 ? -12.980 1.355 12.101 1.00 91.00 72 ASP A CA 1
ATOM 568 C C . ASP A 1 72 ? -12.160 0.085 11.849 1.00 91.00 72 ASP A C 1
ATOM 570 O O . ASP A 1 72 ? -11.380 -0.043 10.901 1.00 91.00 72 ASP A O 1
ATOM 574 N N . TRP A 1 73 ? -12.312 -0.870 12.763 1.00 84.69 73 TRP A N 1
ATOM 575 C CA . TRP A 1 73 ? -11.557 -2.121 12.750 1.00 84.69 73 TRP A CA 1
ATOM 576 C C . TRP A 1 73 ? -11.932 -3.056 11.600 1.00 84.69 73 TRP A C 1
ATOM 578 O O . TRP A 1 73 ? -11.136 -3.930 11.257 1.00 84.69 73 TRP A O 1
ATOM 588 N N . VAL A 1 74 ? -13.135 -2.911 11.036 1.00 89.62 74 VAL A N 1
ATOM 589 C CA . VAL A 1 74 ? -13.568 -3.708 9.881 1.00 89.62 74 VAL A CA 1
ATOM 590 C C . VAL A 1 74 ? -12.838 -3.20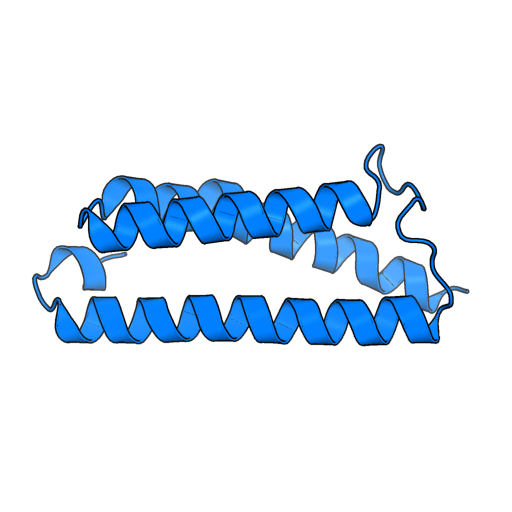9 8.645 1.00 89.62 74 VAL A C 1
ATOM 592 O O . VAL A 1 74 ? -12.147 -3.998 8.009 1.00 89.62 74 VAL A O 1
ATOM 595 N N . LEU A 1 75 ? -12.874 -1.897 8.390 1.00 93.00 75 LEU A N 1
ATOM 596 C CA . LEU A 1 75 ? -12.141 -1.304 7.276 1.00 93.00 75 LEU A CA 1
ATOM 597 C C . LEU A 1 75 ? -10.633 -1.550 7.387 1.00 93.00 75 LEU A C 1
ATOM 599 O O . LEU A 1 75 ? -9.992 -1.891 6.398 1.00 93.00 75 LEU A O 1
ATOM 603 N N . LEU A 1 76 ? -10.052 -1.421 8.585 1.00 91.50 76 LEU A N 1
ATOM 604 C CA . LEU A 1 76 ? -8.629 -1.705 8.782 1.00 91.50 76 LEU A CA 1
ATOM 605 C C . LEU A 1 76 ? -8.282 -3.164 8.443 1.00 91.50 76 LEU A C 1
ATOM 607 O O . LEU A 1 76 ? -7.245 -3.419 7.834 1.00 91.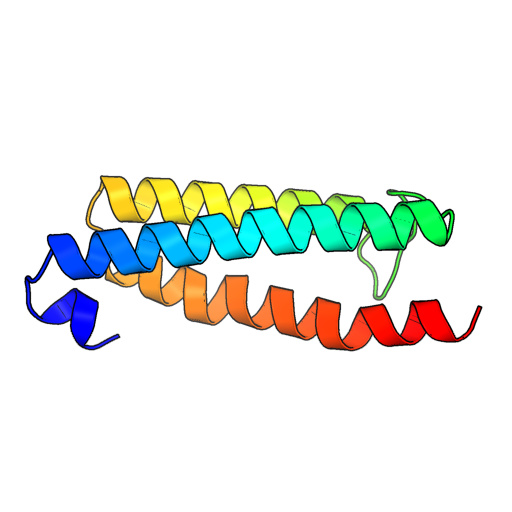50 76 LEU A O 1
ATOM 611 N N . ALA A 1 77 ? -9.134 -4.122 8.822 1.00 89.12 77 ALA A N 1
ATOM 612 C CA . ALA A 1 77 ? -8.934 -5.526 8.473 1.00 89.12 77 ALA A CA 1
ATOM 613 C C . ALA A 1 77 ? -9.052 -5.758 6.960 1.00 89.12 77 ALA A C 1
ATOM 615 O O . ALA A 1 77 ? -8.198 -6.439 6.393 1.00 89.12 77 ALA A O 1
ATOM 616 N N . ASP A 1 78 ? -10.042 -5.142 6.314 1.00 95.38 78 ASP A N 1
ATOM 617 C CA . ASP A 1 78 ? -10.250 -5.255 4.870 1.00 95.38 78 ASP A CA 1
ATOM 618 C C . ASP A 1 78 ? -9.069 -4.664 4.085 1.00 95.38 78 ASP A C 1
ATOM 620 O O . ASP A 1 78 ? -8.561 -5.301 3.164 1.00 95.38 78 ASP A O 1
ATOM 624 N N . LEU A 1 79 ? -8.554 -3.497 4.491 1.00 96.38 79 LEU A N 1
ATOM 625 C CA . LEU A 1 79 ? -7.356 -2.892 3.895 1.00 96.38 79 LEU A CA 1
ATOM 626 C C . LEU A 1 79 ? -6.137 -3.814 4.017 1.00 96.38 79 LEU A C 1
ATOM 628 O O . LEU A 1 79 ? -5.365 -3.961 3.069 1.00 96.38 79 LEU A O 1
ATOM 632 N N . LEU A 1 80 ? -5.957 -4.465 5.168 1.00 92.75 80 LEU A N 1
ATOM 633 C CA . LEU A 1 80 ? -4.854 -5.406 5.362 1.00 92.75 80 LEU A CA 1
ATOM 634 C C . LEU A 1 80 ? -4.983 -6.644 4.464 1.00 92.75 80 LEU A C 1
ATOM 636 O O . LEU A 1 80 ? -3.989 -7.085 3.883 1.00 92.75 80 LEU A O 1
ATOM 640 N N . GLU A 1 81 ? -6.186 -7.208 4.363 1.00 94.31 81 GLU A N 1
ATOM 641 C CA . GLU A 1 81 ? -6.445 -8.464 3.653 1.00 94.31 81 GLU A CA 1
ATOM 642 C C . GLU A 1 81 ? -6.492 -8.293 2.133 1.00 94.31 81 GLU A C 1
ATOM 644 O O . GLU A 1 81 ? -5.906 -9.100 1.410 1.00 94.31 81 GLU A O 1
ATOM 649 N N . TYR A 1 82 ? -7.157 -7.247 1.649 1.00 97.00 82 TYR A N 1
ATOM 650 C CA . TYR A 1 82 ? -7.478 -7.093 0.231 1.00 97.00 82 TYR A CA 1
ATOM 651 C C . TYR A 1 82 ? -6.614 -6.066 -0.500 1.00 97.00 82 TYR A C 1
ATOM 653 O O . TYR A 1 82 ? -6.504 -6.160 -1.718 1.00 97.00 82 TYR A O 1
ATOM 661 N N . GLU A 1 83 ? -5.946 -5.147 0.203 1.00 97.12 83 GLU A N 1
ATOM 662 C CA . GLU A 1 83 ? -5.066 -4.157 -0.438 1.00 97.12 83 GLU A CA 1
ATOM 663 C C . GLU A 1 83 ? -3.591 -4.434 -0.129 1.00 97.12 83 GLU A C 1
ATOM 665 O O . GLU A 1 83 ? -2.774 -4.676 -1.023 1.00 97.12 83 GLU A O 1
ATOM 670 N N . ILE A 1 84 ? -3.240 -4.463 1.158 1.00 95.75 84 ILE A N 1
ATOM 671 C CA . ILE A 1 84 ? -1.850 -4.562 1.603 1.00 95.75 84 ILE A CA 1
ATOM 672 C C . ILE A 1 84 ? -1.257 -5.940 1.296 1.00 95.75 84 ILE A C 1
ATOM 674 O O . ILE A 1 84 ? -0.177 -6.024 0.708 1.00 95.75 84 ILE A O 1
ATOM 678 N N . LEU A 1 85 ? -1.938 -7.034 1.650 1.00 94.31 85 LEU A N 1
ATOM 679 C CA . LEU A 1 85 ? -1.433 -8.381 1.370 1.00 94.31 85 LEU A CA 1
ATOM 680 C C . LEU A 1 85 ? -1.192 -8.612 -0.141 1.00 94.31 85 LEU A C 1
ATOM 682 O O . LEU A 1 85 ? -0.081 -9.034 -0.488 1.00 94.31 85 LEU A O 1
ATOM 686 N N . PRO A 1 86 ? -2.135 -8.297 -1.053 1.00 95.94 86 PRO A N 1
ATOM 687 C CA . PRO A 1 86 ? -1.885 -8.381 -2.491 1.00 95.94 86 PRO A CA 1
ATOM 688 C C . PRO A 1 86 ? -0.738 -7.488 -2.967 1.00 95.94 86 PRO A C 1
ATOM 690 O O . PRO A 1 86 ? 0.073 -7.935 -3.779 1.00 95.94 86 PRO A O 1
ATOM 693 N N . TYR A 1 87 ? -0.595 -6.276 -2.420 1.00 95.94 87 TYR A N 1
ATOM 694 C CA . TYR A 1 87 ? 0.535 -5.395 -2.728 1.00 95.94 87 TYR A CA 1
ATOM 695 C C . TYR A 1 87 ? 1.890 -6.050 -2.403 1.00 95.94 87 TYR A C 1
ATOM 697 O O . TYR A 1 87 ? 2.811 -6.046 -3.225 1.00 95.94 87 TYR A O 1
ATOM 705 N N . TYR A 1 88 ? 2.027 -6.674 -1.228 1.00 95.19 88 TYR A N 1
ATOM 706 C CA . TYR A 1 88 ? 3.254 -7.391 -0.861 1.00 95.19 88 TYR A CA 1
ATOM 707 C C . TYR A 1 88 ? 3.507 -8.614 -1.756 1.00 95.19 88 TYR A C 1
ATOM 709 O O . TYR A 1 88 ? 4.653 -8.881 -2.131 1.00 95.19 88 TYR A O 1
ATOM 717 N N . GLN A 1 89 ? 2.456 -9.353 -2.121 1.00 95.19 89 GLN A N 1
ATOM 718 C CA . GLN A 1 89 ? 2.563 -10.491 -3.041 1.00 95.19 89 GLN A CA 1
ATOM 719 C C . GLN A 1 89 ? 3.031 -10.050 -4.433 1.00 95.19 89 GLN A C 1
ATOM 7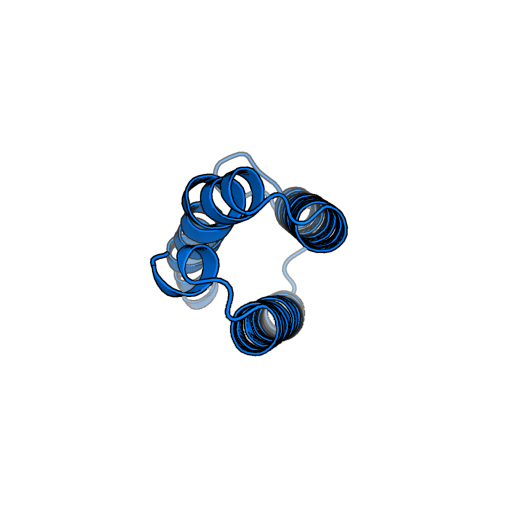21 O O . GLN A 1 89 ? 3.882 -10.707 -5.036 1.00 95.19 89 GLN A O 1
ATOM 726 N N . GLU A 1 90 ? 2.540 -8.912 -4.921 1.00 94.69 90 GLU A N 1
ATOM 727 C CA . GLU A 1 90 ? 2.983 -8.317 -6.179 1.00 94.69 90 GLU A CA 1
ATOM 728 C C . GLU A 1 90 ? 4.493 -8.031 -6.160 1.00 94.69 90 GLU A C 1
ATOM 730 O O . GLU A 1 90 ? 5.223 -8.470 -7.054 1.00 94.69 90 GLU A O 1
ATOM 735 N N . TRP A 1 91 ? 4.998 -7.383 -5.105 1.00 95.00 91 TRP A N 1
ATOM 736 C CA . TRP A 1 91 ? 6.435 -7.130 -4.956 1.00 95.00 91 TRP A CA 1
ATOM 737 C C . TRP A 1 91 ? 7.263 -8.404 -4.801 1.00 95.00 91 TRP A C 1
ATOM 739 O O . TRP A 1 91 ? 8.359 -8.485 -5.357 1.00 95.00 91 TRP A O 1
ATOM 749 N N . SER A 1 92 ? 6.745 -9.418 -4.105 1.00 93.50 92 SER A N 1
ATOM 750 C CA . SER A 1 92 ? 7.403 -10.725 -3.990 1.00 93.50 92 SER A CA 1
ATOM 751 C C . SER A 1 92 ? 7.632 -11.375 -5.361 1.00 93.50 92 SER A C 1
ATOM 753 O O . SER A 1 92 ? 8.690 -11.955 -5.605 1.00 93.50 92 SER A O 1
ATOM 755 N N . ASN A 1 93 ? 6.687 -11.199 -6.289 1.00 93.38 93 ASN A N 1
ATOM 756 C CA . ASN A 1 93 ? 6.791 -11.686 -7.665 1.00 93.38 93 ASN A CA 1
ATOM 757 C C . ASN A 1 93 ? 7.667 -10.792 -8.560 1.00 93.38 93 ASN A C 1
ATOM 759 O O . ASN A 1 93 ? 8.289 -11.279 -9.510 1.00 93.38 93 ASN A O 1
ATOM 763 N N . LEU A 1 94 ? 7.718 -9.488 -8.277 1.00 92.69 94 LEU A N 1
ATOM 764 C CA . LEU A 1 94 ? 8.453 -8.508 -9.075 1.00 92.69 94 LEU A CA 1
ATOM 765 C C . LEU A 1 94 ? 9.952 -8.475 -8.745 1.00 92.69 94 LEU A C 1
ATOM 767 O O . LEU A 1 94 ? 10.778 -8.488 -9.656 1.00 92.69 94 LEU A O 1
ATOM 771 N N . LEU A 1 95 ? 10.322 -8.485 -7.460 1.00 91.88 95 LEU A N 1
ATOM 772 C CA . LEU A 1 95 ? 11.713 -8.364 -7.002 1.00 91.88 95 LEU A CA 1
ATOM 773 C C . LEU A 1 95 ? 12.686 -9.381 -7.633 1.00 91.88 95 LEU A C 1
ATOM 775 O O . LEU A 1 95 ? 13.801 -8.985 -7.990 1.00 91.88 95 LEU A O 1
ATOM 779 N N . PRO A 1 96 ? 12.326 -10.668 -7.833 1.00 91.88 96 PRO A N 1
ATOM 780 C CA . PRO A 1 96 ? 13.190 -11.621 -8.525 1.00 91.88 96 PRO A CA 1
ATOM 781 C C . PRO A 1 96 ? 13.561 -11.192 -9.947 1.00 91.88 96 PRO A C 1
ATOM 783 O O . PRO A 1 96 ? 14.660 -11.508 -10.398 1.00 91.88 96 PRO A O 1
ATOM 786 N N . ARG A 1 97 ? 12.702 -10.429 -10.638 1.00 88.81 97 ARG A N 1
ATOM 787 C CA . ARG A 1 97 ? 12.964 -9.953 -12.005 1.00 88.81 97 ARG A CA 1
ATOM 788 C C . ARG A 1 97 ? 14.108 -8.939 -12.063 1.00 88.81 97 ARG A C 1
ATOM 790 O O . ARG A 1 97 ? 14.733 -8.796 -13.107 1.00 88.81 97 ARG A O 1
ATOM 797 N N . PHE A 1 98 ? 14.433 -8.288 -10.945 1.00 84.69 98 PHE A N 1
ATOM 798 C CA . PHE A 1 98 ? 15.572 -7.370 -10.849 1.00 84.69 98 PHE A CA 1
ATOM 799 C C . PHE A 1 98 ? 16.905 -8.086 -10.596 1.00 84.69 98 PHE A C 1
ATOM 801 O O . PHE A 1 98 ? 17.962 -7.468 -10.710 1.00 84.69 98 PHE A O 1
ATOM 808 N N . ARG A 1 99 ? 16.894 -9.384 -10.249 1.00 74.56 99 ARG A N 1
ATOM 809 C CA . ARG A 1 99 ? 18.126 -10.180 -10.088 1.00 74.56 99 ARG A CA 1
ATOM 810 C C . ARG A 1 99 ? 18.730 -10.610 -11.424 1.00 74.56 99 ARG A C 1
ATOM 812 O O . ARG A 1 99 ? 19.929 -10.854 -11.473 1.00 74.56 99 ARG A O 1
ATOM 819 N N . SER A 1 100 ? 17.913 -10.721 -12.469 1.00 58.72 100 SER A N 1
ATOM 820 C CA . SER A 1 100 ? 18.283 -11.273 -13.780 1.00 58.72 100 SER A CA 1
ATOM 821 C C . SER A 1 100 ? 18.870 -10.250 -14.763 1.00 58.72 100 SER A C 1
ATOM 823 O O . SER A 1 100 ? 19.119 -10.613 -15.912 1.00 58.72 100 SER A O 1
ATOM 825 N N . GLN A 1 101 ? 19.073 -9.000 -14.331 1.00 48.62 101 GLN A N 1
ATOM 826 C CA . GLN A 1 101 ? 19.767 -7.944 -15.077 1.00 48.62 101 GLN A CA 1
ATOM 827 C C . GLN A 1 101 ? 21.025 -7.491 -14.341 1.00 48.62 101 GLN A C 1
ATOM 829 O O . GLN A 1 101 ? 20.943 -7.264 -13.102 1.00 48.62 101 GLN A O 1
#